Protein AF-A0A353LVN7-F1 (afdb_monomer)

Secondary structure (DSSP, 8-state):
-HHHHHHHHHHHHHHHHHHHHH--------PEEEEE-TTT-SEEEEEEETTEEEEE-TTTTT---B-

Nearest PDB structures (foldseek):
  4rul-assembly1_A  TM=8.532E-01  e=4.287E-02  Escherichia coli DH1
  2gaj-assembly2_B  TM=5.680E-01  e=1.277E-01  Thermotoga maritima MSB8
  6pcm-assembly2_B  TM=4.031E-01  e=2.401E+00  Mycolicibacterium smegmatis MC2 155
  6pcm-assembly1_A  TM=4.746E-01  e=6.240E+00  Mycolicibacterium smegmatis MC2 155

pLDDT: mean 80.18, std 9.01, range [55.28, 92.5]

Sequence (67 aa):
WQDVIGEFYGPFAADLKKAHDKLERIEIQDEVSDVLCDKCGRNMVYKLGRYGKFLACPGYPECKNTK

Structure (mmCIF, N/CA/C/O backbone):
data_AF-A0A353LVN7-F1
#
_entry.id   AF-A0A353LVN7-F1
#
loop_
_atom_site.group_PDB
_atom_site.id
_atom_site.type_symbol
_atom_site.label_atom_id
_atom_site.label_alt_id
_atom_site.label_comp_id
_atom_site.label_asym_id
_atom_site.label_entity_id
_atom_site.label_seq_id
_atom_site.pdbx_PDB_ins_code
_atom_site.Cartn_x
_atom_site.Cartn_y
_atom_site.Cartn_z
_atom_site.occupancy
_atom_site.B_iso_or_equiv
_atom_site.auth_seq_id
_atom_site.auth_comp_id
_atom_site.auth_asym_id
_atom_site.auth_atom_id
_atom_site.pdbx_PDB_model_num
ATOM 1 N N . TRP A 1 1 ? -6.652 -4.951 33.366 1.00 80.94 1 TRP A N 1
ATOM 2 C CA . TRP A 1 1 ? -6.139 -4.919 31.975 1.00 80.94 1 TRP A CA 1
ATOM 3 C C . TRP A 1 1 ? -6.986 -5.782 31.048 1.00 80.94 1 TRP A C 1
ATOM 5 O O . TRP A 1 1 ? -7.228 -5.352 29.931 1.00 80.94 1 TRP A O 1
ATOM 15 N N . GLN A 1 2 ? -7.479 -6.944 31.496 1.00 88.00 2 GLN A N 1
ATOM 16 C CA . GLN A 1 2 ? -8.423 -7.765 30.725 1.00 88.00 2 GLN A CA 1
ATOM 17 C C . GLN A 1 2 ? -9.714 -7.006 30.383 1.00 88.00 2 GLN A C 1
ATOM 19 O O . GLN A 1 2 ? -10.132 -7.039 29.231 1.00 88.00 2 GLN A O 1
ATOM 24 N N . ASP A 1 3 ? -10.261 -6.237 31.329 1.00 88.00 3 ASP A N 1
ATOM 25 C CA . ASP A 1 3 ? -11.473 -5.430 31.102 1.00 88.00 3 ASP A CA 1
ATOM 26 C C . ASP A 1 3 ? -11.259 -4.351 30.033 1.00 88.00 3 ASP A C 1
ATOM 28 O O . ASP A 1 3 ? -12.047 -4.226 29.105 1.00 88.00 3 ASP A O 1
ATOM 32 N N . VAL A 1 4 ? -10.114 -3.663 30.083 1.00 91.19 4 VAL A N 1
A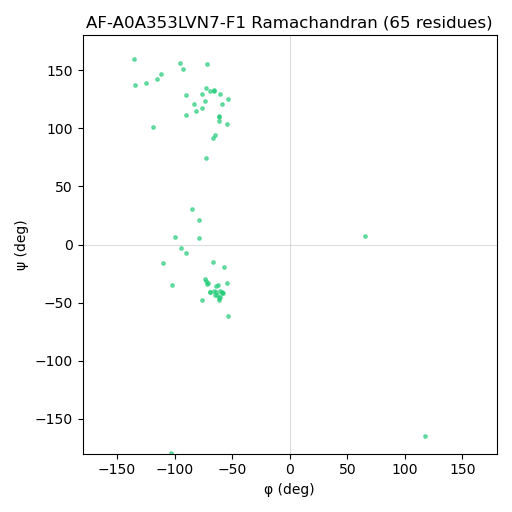TOM 33 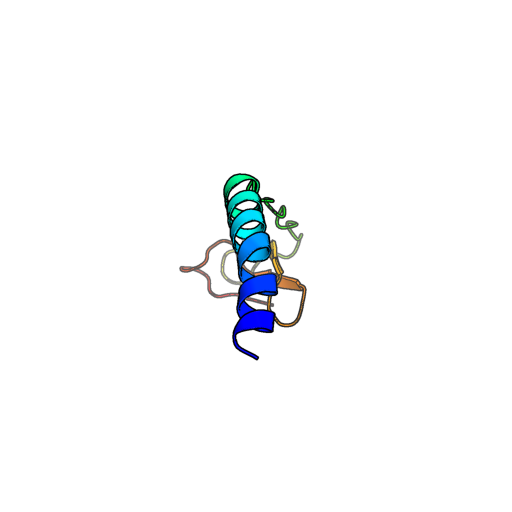C CA . VAL A 1 4 ? -9.719 -2.640 29.096 1.00 91.19 4 VAL A CA 1
ATOM 34 C C . VAL A 1 4 ? -9.604 -3.230 27.685 1.00 91.19 4 VAL A C 1
ATOM 36 O O . VAL A 1 4 ? -10.013 -2.612 26.705 1.00 91.19 4 VAL A O 1
ATOM 39 N N . ILE A 1 5 ? -9.056 -4.445 27.568 1.00 89.31 5 ILE A N 1
ATOM 40 C CA . ILE A 1 5 ? -8.965 -5.150 26.283 1.00 89.31 5 ILE A CA 1
ATOM 41 C C . ILE A 1 5 ? -10.360 -5.580 25.812 1.00 89.31 5 ILE A C 1
ATOM 43 O O . ILE A 1 5 ? -10.660 -5.449 24.627 1.00 89.31 5 ILE A O 1
ATOM 47 N N . GLY A 1 6 ? -11.220 -6.055 26.716 1.00 89.56 6 GLY A N 1
ATOM 48 C CA . GLY A 1 6 ? -12.596 -6.444 26.402 1.00 89.56 6 GLY A CA 1
ATOM 49 C C . GLY A 1 6 ? -13.437 -5.276 25.881 1.00 89.56 6 GLY A C 1
ATOM 50 O O . GLY A 1 6 ? -14.086 -5.403 24.841 1.00 89.56 6 GLY A O 1
ATOM 51 N N . GLU A 1 7 ? -13.359 -4.125 26.549 1.00 91.50 7 GLU A N 1
ATOM 52 C CA . GLU A 1 7 ? -14.041 -2.887 26.155 1.00 91.50 7 GLU A CA 1
ATOM 53 C C . GLU A 1 7 ? -13.575 -2.370 24.788 1.00 91.50 7 GLU A C 1
ATOM 55 O O . GLU A 1 7 ? -14.382 -1.858 24.016 1.00 91.50 7 GLU A O 1
ATOM 60 N N . PHE A 1 8 ? -12.295 -2.551 24.449 1.00 92.50 8 PHE A N 1
ATOM 61 C CA . PHE A 1 8 ? -11.749 -2.158 23.149 1.00 92.50 8 PHE A CA 1
ATOM 62 C C . PHE A 1 8 ? -12.132 -3.127 22.016 1.00 92.50 8 PHE A C 1
ATOM 64 O O . PHE A 1 8 ? -12.557 -2.698 20.942 1.00 92.50 8 PHE A O 1
ATOM 71 N N . TYR A 1 9 ? -11.983 -4.440 22.229 1.00 92.50 9 TYR A N 1
ATOM 72 C CA . TYR A 1 9 ? -12.131 -5.433 21.157 1.00 92.50 9 TYR A CA 1
ATOM 73 C C . TYR A 1 9 ? -13.578 -5.649 20.706 1.00 92.50 9 TYR A C 1
ATOM 75 O O . TYR A 1 9 ? -13.797 -5.948 19.533 1.00 92.50 9 TYR A O 1
ATOM 83 N N . GLY A 1 10 ? -14.561 -5.496 21.597 1.00 89.12 10 GLY A N 1
ATOM 84 C CA . GLY A 1 10 ? -15.983 -5.623 21.258 1.00 89.12 10 GLY A CA 1
ATOM 85 C C . GLY A 1 10 ? -16.418 -4.725 20.087 1.00 89.12 10 GLY A C 1
ATOM 86 O O . GLY A 1 10 ? -16.827 -5.249 19.046 1.00 89.12 10 GLY A O 1
ATOM 87 N N . PRO A 1 11 ? -16.311 -3.387 20.211 1.00 92.12 11 PRO A N 1
ATOM 88 C CA . PRO A 1 11 ? -16.651 -2.465 19.128 1.00 92.12 11 PRO A CA 1
ATOM 89 C C . PRO A 1 11 ? -15.707 -2.606 17.928 1.00 92.12 11 PRO A C 1
ATOM 91 O O . PRO A 1 11 ? -16.169 -2.638 16.786 1.00 92.12 11 PRO A O 1
ATOM 94 N N . PHE A 1 12 ? -14.406 -2.796 18.170 1.00 92.25 12 PHE A N 1
ATOM 95 C CA . PHE A 1 12 ? -13.415 -2.959 17.106 1.00 92.25 12 PHE A CA 1
ATOM 96 C C . PHE A 1 12 ? -13.732 -4.142 16.178 1.00 92.25 12 PHE A C 1
ATOM 98 O O . PHE A 1 12 ? -13.645 -4.011 14.959 1.00 92.25 12 PHE A O 1
ATOM 105 N N . ALA A 1 13 ? -14.165 -5.286 16.720 1.00 91.69 13 ALA A N 1
ATOM 106 C CA . ALA A 1 13 ? -14.527 -6.454 15.918 1.00 91.69 13 ALA A CA 1
ATOM 107 C C . ALA A 1 13 ? -15.740 -6.195 15.007 1.00 91.69 13 ALA A C 1
ATOM 109 O O . ALA A 1 13 ? -15.793 -6.700 13.883 1.00 91.69 13 ALA A O 1
ATOM 110 N N . ALA A 1 14 ? -16.711 -5.404 15.471 1.00 90.38 14 ALA A N 1
ATOM 111 C CA . ALA A 1 14 ? -17.861 -5.014 14.662 1.00 90.38 14 ALA A CA 1
ATOM 112 C C . ALA A 1 14 ? -17.451 -4.066 13.526 1.00 90.38 14 ALA A C 1
ATOM 114 O O . ALA A 1 14 ? -17.918 -4.219 12.396 1.00 90.38 14 ALA A O 1
ATOM 115 N N . ASP A 1 15 ? -16.556 -3.119 13.800 1.00 90.00 15 ASP A N 1
ATOM 116 C CA . ASP A 1 15 ? -16.065 -2.178 12.792 1.00 90.00 15 ASP A CA 1
ATOM 117 C C . ASP A 1 15 ? -15.143 -2.848 11.769 1.00 90.00 15 ASP A C 1
ATOM 119 O O . ASP A 1 15 ? -15.219 -2.534 10.582 1.00 90.00 15 ASP A O 1
ATOM 123 N N . LEU A 1 16 ? -14.364 -3.851 12.182 1.00 90.06 16 LEU A N 1
ATOM 124 C CA . LEU A 1 16 ? -13.535 -4.650 11.280 1.00 90.06 16 LEU A CA 1
ATOM 125 C C . LEU A 1 16 ? -14.389 -5.450 10.285 1.00 90.06 16 LEU A C 1
ATOM 127 O O . LEU A 1 16 ? -14.070 -5.476 9.098 1.00 90.06 16 LEU A O 1
ATOM 131 N N . LYS A 1 17 ? -15.511 -6.034 10.732 1.00 89.44 17 LYS A N 1
ATOM 132 C CA . LYS A 1 17 ? -16.481 -6.695 9.836 1.00 89.44 17 LYS A CA 1
ATOM 133 C C . LYS A 1 17 ? -17.077 -5.717 8.826 1.00 89.44 17 LYS A C 1
ATOM 135 O O . LYS A 1 17 ? -17.054 -5.986 7.631 1.00 89.44 17 LYS A O 1
ATOM 140 N N . LYS A 1 18 ? -17.527 -4.544 9.289 1.00 89.81 18 LYS A N 1
ATOM 141 C CA . LYS A 1 18 ? -18.054 -3.491 8.403 1.00 89.81 18 LYS A CA 1
ATOM 142 C C . LYS A 1 18 ? -17.020 -3.045 7.372 1.00 89.81 18 LYS A C 1
ATOM 144 O O . LYS A 1 18 ? -17.390 -2.803 6.230 1.00 89.81 18 LYS A O 1
ATOM 149 N N . ALA A 1 19 ? -15.757 -2.897 7.772 1.00 86.00 19 ALA A N 1
ATOM 150 C CA . ALA A 1 19 ? -14.682 -2.530 6.862 1.00 86.00 19 ALA A CA 1
ATOM 151 C C . ALA A 1 19 ? -14.454 -3.627 5.818 1.00 86.00 19 ALA A C 1
ATOM 153 O O . ALA A 1 19 ? -14.348 -3.313 4.642 1.00 86.00 19 ALA A O 1
ATOM 154 N N . HIS A 1 20 ? -14.446 -4.899 6.222 1.00 80.50 20 HIS A N 1
ATOM 155 C CA . HIS A 1 20 ? -14.271 -6.021 5.300 1.00 80.50 20 HIS A CA 1
ATOM 156 C C . HIS A 1 20 ? -15.382 -6.088 4.243 1.00 80.50 20 HIS A C 1
ATOM 158 O O . HIS A 1 20 ? -15.084 -6.218 3.061 1.00 80.50 20 HIS A O 1
ATOM 164 N N . ASP A 1 21 ? -16.640 -5.920 4.655 1.00 83.12 21 ASP A N 1
ATOM 165 C CA . ASP A 1 21 ? -17.796 -5.996 3.753 1.00 83.12 21 ASP A CA 1
ATOM 166 C C . ASP A 1 21 ? -17.927 -4.764 2.839 1.00 83.12 21 ASP A C 1
ATOM 168 O O . ASP A 1 21 ? -18.438 -4.866 1.727 1.00 83.12 21 ASP A O 1
ATOM 172 N N . LYS A 1 22 ? -17.474 -3.589 3.299 1.00 76.38 22 LYS A N 1
ATOM 173 C CA . LYS A 1 22 ? -17.535 -2.318 2.548 1.00 76.38 22 LYS A CA 1
ATOM 174 C C . LYS A 1 22 ? -16.269 -1.993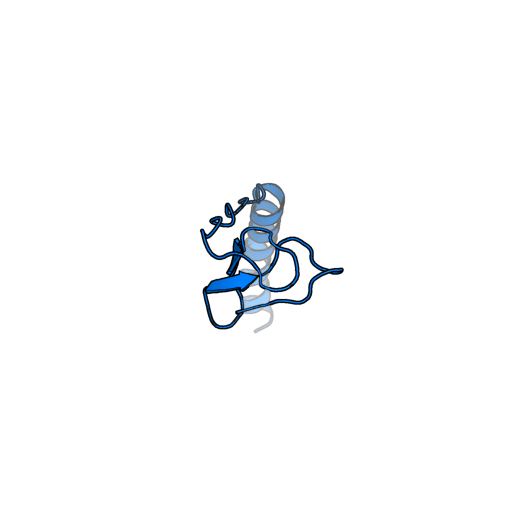 1.766 1.00 76.38 22 LYS A C 1
ATOM 176 O O . LYS A 1 22 ? -16.231 -0.963 1.096 1.00 76.38 22 LYS A O 1
ATOM 181 N N . LEU A 1 23 ? -15.227 -2.815 1.867 1.00 69.25 23 LEU A N 1
ATOM 182 C CA . LEU A 1 23 ? -14.027 -2.687 1.049 1.00 69.25 23 LEU A CA 1
ATOM 183 C C . LEU A 1 23 ? -14.360 -3.128 -0.379 1.00 69.25 23 LEU A C 1
ATOM 185 O O . LEU A 1 23 ? -13.963 -4.192 -0.850 1.00 69.25 23 LEU A O 1
ATOM 189 N N . GLU A 1 24 ? -15.087 -2.272 -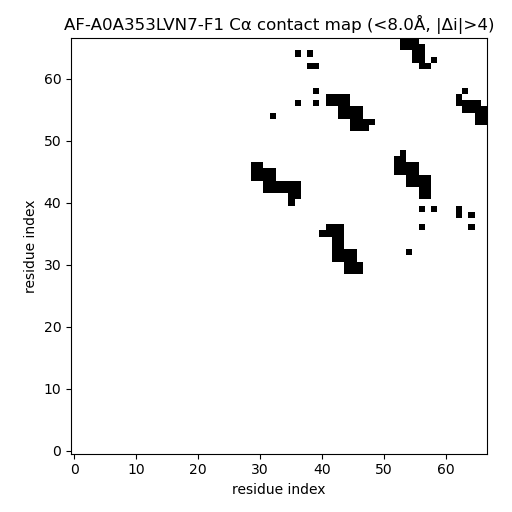1.090 1.00 61.72 24 GLU A N 1
ATOM 190 C CA . GLU A 1 24 ? -15.023 -2.235 -2.540 1.00 61.72 24 GLU A CA 1
ATOM 191 C C . GLU A 1 24 ? -13.545 -2.080 -2.901 1.00 61.72 24 GLU A C 1
ATOM 193 O O . GLU A 1 24 ? -12.846 -1.216 -2.363 1.00 61.72 24 GLU A O 1
ATOM 198 N N . ARG A 1 25 ? -13.029 -2.987 -3.737 1.00 58.16 25 ARG A N 1
ATOM 199 C CA . ARG A 1 25 ? -11.657 -2.910 -4.236 1.00 58.16 25 ARG A CA 1
ATOM 200 C C . ARG A 1 25 ? -11.476 -1.538 -4.869 1.00 58.16 25 ARG A C 1
ATOM 202 O O . ARG A 1 25 ? -11.941 -1.307 -5.978 1.00 58.16 25 ARG A O 1
ATOM 209 N N . ILE A 1 26 ? -10.797 -0.641 -4.163 1.00 62.06 26 ILE A N 1
ATOM 210 C CA . ILE A 1 26 ? -10.282 0.583 -4.756 1.00 62.06 26 ILE A CA 1
ATOM 211 C C . ILE A 1 26 ? -9.239 0.106 -5.765 1.00 62.06 26 ILE A C 1
ATOM 213 O O . ILE A 1 26 ? -8.105 -0.210 -5.404 1.00 62.06 26 ILE A O 1
ATOM 217 N N . GLU A 1 27 ? -9.653 -0.046 -7.021 1.00 55.28 27 GLU A N 1
ATOM 218 C CA . GLU A 1 27 ? -8.744 -0.222 -8.142 1.00 55.28 27 GLU A CA 1
ATOM 219 C C . GLU A 1 27 ? -7.983 1.092 -8.279 1.00 55.28 27 GLU A C 1
ATOM 221 O O . GLU A 1 27 ? -8.444 2.053 -8.894 1.00 55.28 27 GLU A O 1
ATOM 226 N N . ILE A 1 28 ? -6.831 1.168 -7.616 1.00 61.19 28 ILE A N 1
ATOM 227 C CA . ILE A 1 28 ? -5.862 2.223 -7.874 1.00 61.19 28 ILE A CA 1
ATOM 228 C C . ILE A 1 28 ? -5.475 2.030 -9.340 1.00 61.19 28 ILE A C 1
ATOM 230 O O . ILE A 1 28 ? -4.827 1.041 -9.674 1.00 61.19 28 ILE A O 1
ATOM 234 N N . GLN A 1 29 ? -5.957 2.908 -10.221 1.00 59.44 29 GLN A N 1
ATOM 235 C CA . GLN A 1 29 ? -5.587 2.866 -11.631 1.00 59.44 29 GLN A CA 1
ATOM 236 C C . GLN A 1 29 ? -4.077 3.074 -11.721 1.00 59.44 29 GLN A C 1
ATOM 238 O O . GLN A 1 29 ? -3.569 4.150 -11.406 1.00 59.44 29 GLN A O 1
ATOM 243 N N . ASP A 1 30 ? -3.366 2.017 -12.109 1.00 63.97 30 ASP A N 1
ATOM 244 C CA . ASP A 1 30 ? -1.940 2.077 -12.401 1.00 63.97 30 ASP A CA 1
ATOM 245 C C . ASP A 1 30 ? -1.744 3.059 -13.574 1.00 63.97 30 ASP A C 1
ATOM 247 O O . ASP A 1 30 ? -2.137 2.781 -14.709 1.00 63.97 30 ASP A O 1
ATOM 251 N N . GLU A 1 31 ? -1.163 4.231 -13.300 1.00 71.31 31 GLU A N 1
ATOM 252 C CA . GLU A 1 31 ? -0.822 5.224 -14.324 1.00 71.31 31 GLU A CA 1
ATOM 253 C C . GLU A 1 31 ? 0.147 4.585 -15.337 1.00 71.31 31 GLU A C 1
ATOM 255 O O . GLU A 1 31 ? 1.231 4.109 -14.976 1.00 71.31 31 GLU A O 1
ATOM 260 N N . VAL A 1 32 ? -0.238 4.553 -16.616 1.00 72.56 32 VAL A N 1
ATOM 261 C CA . VAL A 1 32 ? 0.632 4.071 -17.700 1.00 72.56 32 VAL A CA 1
ATOM 262 C C . VAL A 1 32 ? 1.659 5.155 -18.009 1.00 72.56 32 VAL A C 1
ATOM 264 O O . VAL A 1 32 ? 1.293 6.313 -18.196 1.00 72.56 32 VAL A O 1
ATOM 267 N N . SER A 1 33 ? 2.941 4.794 -18.057 1.00 74.94 33 SER A N 1
ATOM 268 C CA . SER A 1 33 ? 4.009 5.717 -18.435 1.00 74.94 33 SER A CA 1
ATOM 269 C C . SER A 1 33 ? 4.341 5.603 -19.922 1.00 74.94 33 SER A C 1
ATOM 271 O O . SER A 1 33 ? 4.154 4.556 -20.543 1.00 74.94 33 SER A O 1
ATOM 273 N N . ASP A 1 34 ? 4.908 6.667 -20.489 1.00 73.81 34 ASP A N 1
ATOM 274 C CA . ASP A 1 34 ? 5.421 6.674 -21.867 1.00 73.81 34 ASP A CA 1
ATOM 275 C C . ASP A 1 34 ? 6.799 5.994 -21.993 1.00 73.81 34 ASP A C 1
ATOM 277 O O . ASP A 1 34 ? 7.432 6.017 -23.050 1.00 73.81 34 ASP A O 1
ATOM 281 N N . VAL A 1 35 ? 7.308 5.396 -20.908 1.00 77.31 35 VAL A N 1
ATOM 282 C CA . VAL A 1 35 ? 8.611 4.728 -20.900 1.00 77.31 35 VAL A CA 1
ATOM 283 C C . VAL A 1 35 ? 8.456 3.329 -21.475 1.00 77.31 35 VAL A C 1
ATOM 285 O O . VAL A 1 35 ? 7.811 2.461 -20.884 1.00 77.31 35 VAL A O 1
ATOM 288 N N . LEU A 1 36 ? 9.096 3.088 -22.615 1.00 77.75 36 LEU A N 1
ATOM 289 C CA . LEU A 1 36 ? 9.195 1.755 -23.192 1.00 77.75 36 LEU A CA 1
ATOM 290 C C . LEU A 1 36 ? 10.164 0.898 -22.378 1.00 77.75 36 LEU A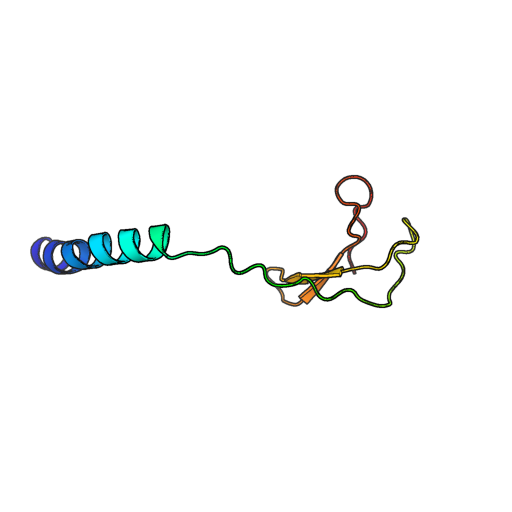 C 1
ATOM 292 O O . LEU A 1 36 ? 11.269 1.311 -22.032 1.00 77.75 36 LEU A O 1
ATOM 296 N N . CYS A 1 37 ? 9.760 -0.332 -22.088 1.00 79.94 37 CYS A N 1
ATOM 297 C CA . CYS A 1 37 ? 10.655 -1.307 -21.490 1.00 79.94 37 CYS A CA 1
ATOM 298 C C . CYS A 1 37 ? 11.667 -1.819 -22.524 1.00 79.94 37 CYS A C 1
ATOM 300 O O . CYS A 1 37 ? 11.279 -2.450 -23.507 1.00 79.94 37 CYS A O 1
ATOM 302 N N . ASP A 1 38 ? 12.958 -1.686 -22.219 1.00 78.12 38 ASP A N 1
ATOM 303 C CA . ASP A 1 38 ? 14.082 -2.112 -23.071 1.00 78.12 38 ASP A CA 1
ATOM 304 C C . ASP A 1 38 ? 14.071 -3.609 -23.454 1.00 78.12 38 ASP A C 1
ATOM 306 O O . ASP A 1 38 ? 14.721 -4.016 -24.412 1.00 78.12 38 ASP A O 1
ATOM 310 N N . LYS A 1 39 ? 13.341 -4.451 -22.706 1.00 75.81 39 LYS A N 1
ATOM 311 C CA . LYS A 1 39 ? 13.261 -5.908 -22.932 1.00 75.81 39 LYS A CA 1
ATOM 312 C C . LYS A 1 39 ? 11.979 -6.366 -23.623 1.00 75.81 39 LYS A C 1
ATOM 314 O O . LYS A 1 39 ? 12.004 -7.365 -24.331 1.00 75.81 39 LYS A O 1
ATOM 319 N N . CYS A 1 40 ? 10.853 -5.705 -23.338 1.00 78.62 40 CYS A N 1
ATOM 320 C CA . CYS A 1 40 ? 9.519 -6.141 -23.774 1.00 78.62 40 CYS A CA 1
ATOM 321 C C . CYS A 1 40 ? 8.917 -5.210 -24.847 1.00 78.62 40 CYS A C 1
ATOM 323 O O . CYS A 1 40 ? 7.950 -5.596 -25.497 1.00 78.62 40 CYS A O 1
ATOM 325 N N . GLY A 1 41 ? 9.451 -3.994 -25.026 1.00 77.06 41 GLY A N 1
ATOM 326 C CA . GLY A 1 41 ? 8.913 -2.977 -25.938 1.00 77.06 41 GLY A CA 1
ATOM 327 C C . GLY A 1 41 ? 7.525 -2.455 -25.548 1.00 77.06 41 GLY A C 1
ATOM 328 O O . GLY A 1 41 ? 6.907 -1.734 -26.320 1.00 77.06 41 GLY A O 1
ATOM 329 N N . ARG A 1 42 ? 7.010 -2.836 -24.371 1.00 80.12 42 ARG A N 1
ATOM 330 C CA . ARG A 1 42 ? 5.710 -2.395 -23.842 1.00 80.12 42 ARG A CA 1
ATOM 331 C C . ARG A 1 42 ? 5.894 -1.169 -22.953 1.00 80.12 42 ARG A C 1
ATOM 333 O O . ARG A 1 42 ? 6.931 -1.052 -22.294 1.00 80.12 42 ARG A O 1
ATOM 340 N N . ASN A 1 43 ? 4.866 -0.327 -22.886 1.00 82.44 43 ASN A N 1
ATOM 341 C CA . ASN A 1 43 ? 4.808 0.794 -21.950 1.00 82.44 43 ASN A CA 1
ATOM 342 C C . ASN A 1 43 ? 4.876 0.278 -20.510 1.00 82.44 43 ASN A C 1
ATOM 344 O O . ASN A 1 43 ? 4.162 -0.659 -20.133 1.00 82.44 43 ASN A O 1
ATOM 348 N N . MET A 1 44 ? 5.780 0.853 -19.723 1.00 84.81 44 MET A N 1
ATOM 349 C CA . MET A 1 44 ? 5.896 0.561 -18.303 1.00 84.81 44 MET A CA 1
ATOM 350 C C . MET A 1 44 ? 4.7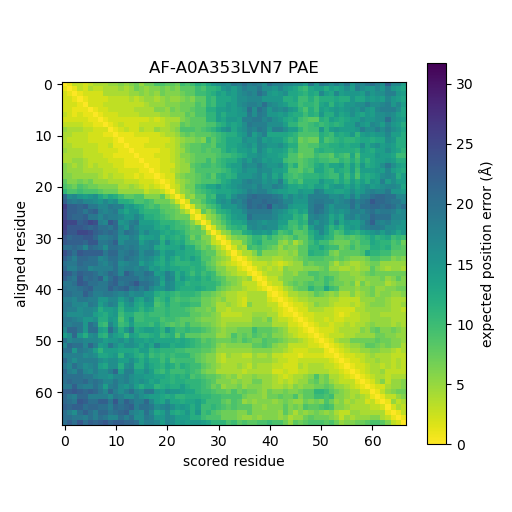14 1.177 -17.548 1.00 84.81 44 MET A C 1
ATOM 352 O O . MET A 1 44 ? 4.092 2.139 -17.989 1.00 84.81 44 MET A O 1
ATOM 356 N N . VAL A 1 45 ? 4.393 0.605 -16.394 1.00 83.88 45 VAL A N 1
ATOM 357 C CA . VAL A 1 45 ? 3.323 1.093 -15.518 1.00 83.88 45 VAL A CA 1
ATOM 358 C C . VAL A 1 45 ? 3.914 1.570 -14.201 1.00 83.88 45 VAL A C 1
ATOM 360 O O . VAL A 1 45 ? 4.864 0.962 -13.692 1.00 83.88 45 VAL A O 1
ATOM 363 N N . TYR A 1 46 ? 3.372 2.654 -13.651 1.00 83.81 46 TYR A N 1
ATOM 364 C CA . TYR A 1 46 ? 3.724 3.106 -12.313 1.00 83.81 46 TYR A CA 1
ATOM 365 C C . TYR A 1 46 ? 3.046 2.214 -11.285 1.00 83.81 46 TYR A C 1
ATOM 367 O O . TYR A 1 46 ? 1.824 2.180 -11.182 1.00 83.81 46 TYR A O 1
ATOM 375 N N . LYS A 1 47 ? 3.854 1.517 -10.490 1.00 80.81 47 LYS A N 1
ATOM 376 C CA . LYS A 1 47 ? 3.387 0.727 -9.354 1.00 80.81 47 LYS A CA 1
ATOM 377 C C . LYS A 1 47 ? 3.857 1.347 -8.054 1.00 80.81 47 LYS A C 1
ATOM 379 O O . LYS A 1 47 ? 4.943 1.917 -7.973 1.00 80.81 47 LYS A O 1
ATOM 384 N N . LEU A 1 48 ? 3.037 1.225 -7.020 1.00 82.19 48 LEU A N 1
ATOM 385 C CA . LEU A 1 48 ? 3.375 1.667 -5.672 1.00 82.19 48 LEU A CA 1
ATOM 386 C C . LEU A 1 48 ? 4.049 0.516 -4.924 1.00 82.19 48 LEU A C 1
ATOM 388 O O . LEU A 1 48 ? 3.433 -0.506 -4.631 1.00 82.19 48 LEU A O 1
ATOM 392 N N . GLY A 1 49 ? 5.339 0.675 -4.645 1.00 82.44 49 GLY A N 1
ATOM 393 C CA . GLY A 1 49 ? 6.115 -0.229 -3.806 1.00 82.44 49 GLY A CA 1
ATOM 394 C C . GLY A 1 49 ? 6.338 0.348 -2.411 1.00 82.44 49 GLY A C 1
ATOM 395 O O . GLY A 1 49 ? 5.947 1.473 -2.103 1.00 82.44 49 GLY A O 1
ATOM 396 N N . ARG A 1 50 ? 7.056 -0.401 -1.566 1.00 82.88 50 ARG A N 1
ATOM 397 C CA . ARG A 1 50 ? 7.432 0.032 -0.206 1.00 82.88 50 ARG A CA 1
ATOM 398 C C . ARG A 1 50 ? 8.164 1.382 -0.170 1.00 82.88 50 ARG A C 1
ATOM 400 O O . ARG A 1 50 ? 8.030 2.113 0.803 1.00 82.88 50 ARG A O 1
ATOM 407 N N . TYR A 1 51 ? 8.958 1.676 -1.199 1.00 84.62 51 TYR A N 1
ATOM 408 C CA . TYR A 1 51 ? 9.814 2.866 -1.276 1.00 84.62 51 TYR A CA 1
ATO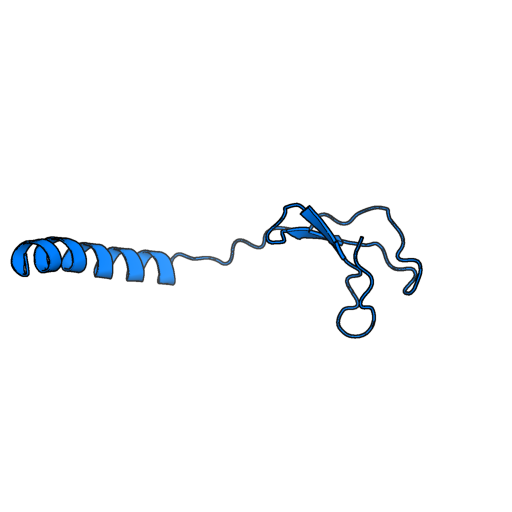M 409 C C . TYR A 1 51 ? 9.211 4.005 -2.115 1.00 84.62 51 TYR A C 1
ATOM 411 O O . TYR A 1 51 ? 9.886 5.001 -2.353 1.00 84.62 51 TYR A O 1
ATOM 419 N N . GLY A 1 52 ? 7.957 3.872 -2.563 1.00 84.25 52 GLY A N 1
ATOM 420 C CA . GLY A 1 52 ? 7.279 4.851 -3.415 1.00 84.25 52 GLY A CA 1
ATOM 421 C C . GLY A 1 52 ? 6.899 4.299 -4.791 1.00 84.25 52 GLY A C 1
ATOM 422 O O . GLY A 1 52 ? 6.871 3.084 -5.005 1.00 84.25 52 GLY A O 1
ATOM 423 N N . LYS A 1 53 ? 6.564 5.209 -5.715 1.00 83.81 53 LYS A N 1
ATOM 424 C CA . LYS A 1 53 ? 6.228 4.875 -7.106 1.00 83.81 53 LYS A CA 1
ATOM 425 C C . LYS A 1 53 ? 7.485 4.390 -7.845 1.00 83.81 53 LYS A C 1
ATOM 427 O O . LYS A 1 53 ? 8.517 5.050 -7.783 1.00 83.81 53 LYS A O 1
ATOM 432 N N . PHE A 1 54 ? 7.384 3.274 -8.560 1.00 85.56 54 PHE A N 1
ATOM 433 C CA . PHE A 1 54 ? 8.432 2.737 -9.433 1.00 85.56 54 PHE A CA 1
ATOM 434 C C . PHE A 1 54 ? 7.835 2.287 -10.768 1.00 85.56 54 PHE A C 1
ATOM 436 O O . PHE A 1 54 ? 6.631 2.043 -10.863 1.00 85.56 54 PHE A O 1
ATOM 443 N N . LEU A 1 55 ? 8.662 2.173 -11.802 1.00 84.44 55 LEU A N 1
ATOM 444 C CA . LEU A 1 55 ? 8.244 1.701 -13.116 1.00 84.44 55 LEU A CA 1
ATOM 445 C C . LEU A 1 55 ? 8.409 0.182 -13.198 1.00 84.44 55 LEU A C 1
ATOM 447 O O . LEU A 1 55 ? 9.491 -0.354 -12.962 1.00 84.44 55 LEU A O 1
ATOM 451 N N . ALA A 1 56 ? 7.362 -0.531 -13.607 1.00 82.88 56 ALA A N 1
ATOM 452 C CA . AL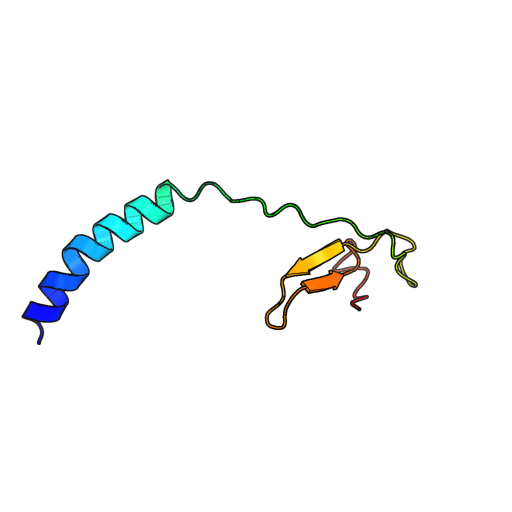A A 1 56 ? 7.403 -1.975 -13.847 1.00 82.88 56 ALA A CA 1
ATOM 453 C C . ALA A 1 56 ? 6.932 -2.320 -15.269 1.00 82.88 56 ALA A C 1
ATOM 455 O O . ALA A 1 56 ? 5.942 -1.755 -15.733 1.00 82.88 56 ALA A O 1
ATOM 456 N N . CYS A 1 57 ? 7.583 -3.267 -15.970 1.00 83.94 57 CYS A N 1
ATOM 457 C CA . CYS A 1 57 ? 6.978 -3.826 -17.196 1.00 83.94 57 CYS A CA 1
ATOM 458 C C . CYS A 1 57 ? 5.702 -4.598 -16.783 1.00 83.94 57 CYS A C 1
ATOM 460 O O . CYS A 1 57 ? 5.751 -5.423 -15.864 1.00 83.94 57 CYS A O 1
ATOM 462 N N . PRO A 1 58 ? 4.560 -4.383 -17.464 1.00 79.94 58 PRO A N 1
ATOM 463 C CA . PRO A 1 58 ? 3.309 -5.091 -17.175 1.00 79.94 58 PRO A CA 1
ATOM 464 C C . PRO A 1 58 ? 3.390 -6.594 -17.487 1.00 79.94 58 PRO A C 1
ATOM 466 O O . PRO A 1 58 ? 2.555 -7.365 -17.033 1.00 79.94 58 PRO A O 1
ATOM 469 N N . GLY A 1 59 ? 4.404 -7.031 -18.241 1.00 76.25 59 GLY A N 1
ATOM 470 C CA . GLY A 1 59 ? 4.626 -8.428 -18.620 1.00 76.25 59 GLY A CA 1
ATOM 471 C C . GLY A 1 59 ? 5.252 -9.317 -17.541 1.00 76.25 59 GLY A C 1
ATOM 472 O O . GLY A 1 59 ? 5.852 -10.327 -17.893 1.00 76.25 59 GLY A O 1
ATOM 473 N N . TYR A 1 60 ? 5.187 -8.967 -16.256 1.00 75.81 60 TYR A N 1
ATOM 474 C CA . TYR A 1 60 ? 5.610 -9.875 -15.182 1.00 75.81 60 TYR A CA 1
ATOM 475 C C . TYR A 1 60 ? 4.674 -11.103 -15.144 1.00 75.81 60 TYR A C 1
ATOM 477 O O . TYR A 1 60 ? 3.460 -10.904 -15.178 1.00 75.81 60 TYR A O 1
ATOM 485 N N . PRO A 1 61 ? 5.171 -12.357 -15.060 1.00 76.25 61 PRO A N 1
ATOM 486 C CA . PRO A 1 61 ? 6.524 -12.790 -14.675 1.00 76.25 61 PRO A CA 1
ATOM 487 C C . PRO A 1 61 ? 7.551 -12.924 -15.814 1.00 76.25 61 PRO A C 1
ATOM 489 O O . PRO A 1 61 ? 8.730 -13.142 -15.529 1.00 76.25 61 PRO A O 1
ATOM 492 N N . GLU A 1 62 ? 7.145 -12.784 -17.075 1.00 77.44 62 GLU A N 1
ATOM 493 C CA . GLU A 1 62 ? 8.019 -12.988 -18.242 1.00 77.44 62 GLU A CA 1
ATOM 494 C C . GLU A 1 62 ? 9.060 -11.876 -18.416 1.00 77.44 62 GLU A C 1
ATOM 496 O O . GLU A 1 62 ? 10.201 -12.124 -18.804 1.00 77.44 62 GLU A O 1
ATOM 501 N N . CYS A 1 63 ? 8.704 -10.641 -18.063 1.00 76.38 63 CYS A N 1
ATOM 502 C CA . CYS A 1 63 ? 9.606 -9.500 -18.087 1.00 76.38 63 CYS A CA 1
ATOM 503 C C . CYS A 1 63 ? 9.765 -8.904 -16.686 1.00 76.38 63 CYS A C 1
ATOM 505 O O . CYS A 1 63 ? 8.932 -8.133 -16.214 1.00 76.38 63 CYS A O 1
ATOM 507 N N . LYS A 1 64 ? 10.881 -9.229 -16.027 1.00 76.38 64 LYS A N 1
ATOM 508 C CA . LYS A 1 64 ? 11.253 -8.705 -14.698 1.00 76.38 64 LYS A CA 1
ATOM 509 C C . LYS A 1 64 ? 11.975 -7.351 -14.764 1.00 76.38 64 LYS A C 1
ATOM 511 O O . LYS A 1 64 ? 12.873 -7.101 -13.969 1.00 76.38 64 LYS A O 1
ATOM 516 N N . ASN A 1 65 ? 11.668 -6.518 -15.759 1.00 77.62 65 ASN A N 1
ATOM 517 C CA . ASN A 1 65 ? 12.292 -5.201 -15.875 1.00 77.62 65 ASN A CA 1
ATOM 518 C C . ASN A 1 65 ? 11.560 -4.192 -14.984 1.00 77.62 65 ASN A C 1
ATOM 520 O O . ASN A 1 65 ? 10.360 -3.968 -15.160 1.00 77.62 65 ASN A O 1
ATOM 524 N N . THR A 1 66 ? 12.292 -3.592 -14.054 1.00 78.12 66 THR A N 1
ATOM 525 C CA . THR A 1 66 ? 11.811 -2.562 -13.129 1.00 78.12 66 THR A CA 1
ATOM 526 C C . THR A 1 66 ? 12.829 -1.431 -13.081 1.00 78.12 66 THR A C 1
ATOM 528 O O . THR A 1 66 ? 14.028 -1.714 -13.037 1.00 78.12 66 THR A O 1
ATOM 531 N N . LYS A 1 67 ? 12.362 -0.184 -13.090 1.00 72.00 67 LYS A N 1
ATOM 532 C CA . LYS A 1 67 ? 13.184 1.031 -13.083 1.00 72.00 67 LYS A CA 1
ATOM 533 C C . LYS A 1 67 ? 12.687 2.021 -12.037 1.00 72.00 67 LYS A C 1
ATOM 535 O O . LYS A 1 67 ? 11.469 2.007 -11.743 1.00 72.00 67 LYS A O 1
#

Radius of gyration: 20.34 Å; Cα contacts (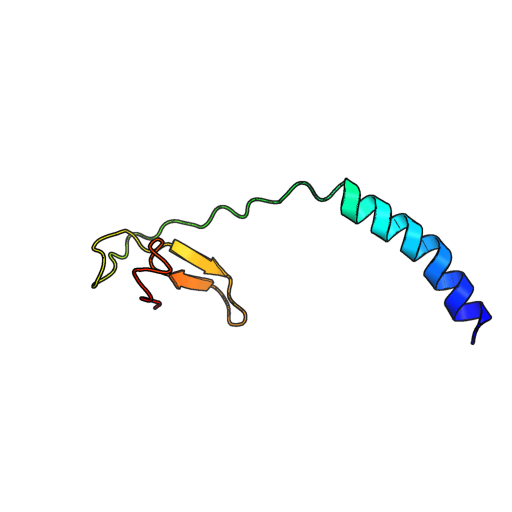8 Å, |Δi|>4): 70; chains: 1; bounding box: 32×20×58 Å

Mean predicted aligned error: 10.18 Å

Solvent-accessible surface area (backbone atoms only — not comparable to full-atom values): 4118 Å² total; per-residue (Å²): 108,71,64,63,50,51,68,52,49,57,60,49,55,54,52,51,51,52,48,63,77,64,56,66,81,78,75,75,75,62,52,74,41,93,49,62,31,95,86,76,72,41,57,17,27,44,40,82,51,100,93,41,78,36,37,31,35,76,54,59,87,84,38,83,54,68,92

Foldseek 3Di:
DVVVVVVVVPVVVVVVVVCVVPCPPPPPPFAFAPDQDPPPRDTWTFDQDPVGTWTADPPPPVDGDID